Protein AF-A0A9D4VSQ2-F1 (afdb_monomer)

Foldseek 3Di:
DDDDPDDDPVVVVVVVVVLVVVLVVLVVVLLVLLPPCLQVLNDDPVSVVVNVVSVVVNLVVDPCVLCQVPLVVVAAKDWRSHDPPVVCNVVQCCCVPPFKHFPTWMWGADPVQQKIKTKTWIGGPPDIDMKIWMWGWDDPDSPDIDIGTDDIDD

Radius of gyration: 20.35 Å; Cα contacts (8 Å, |Δi|>4): 206; chains: 1; bounding box: 40×27×76 Å

Mean predicted aligned error: 9.57 Å

Secondary structure (DSSP, 8-state):
-----PPPHHHHHHHHHHHHHHHHHHHHHHHHHTTTSTTTTS--HHHHHHHHHHHHHHHTT-S-SSGGGGGGGG-EEEE------GGGHHHHGGGGSTT-EEEEEEEEEETTTTEEEEEEEEE-SS-EEEEEEEEEEEEEETTEEEEEEEEEE-

Organism: Pisum sativum (NCBI:txid3888)

pLDDT: mean 82.89, std 13.23, range [38.5, 96.75]

Nearest PDB structures (foldseek):
  4k15-assembly1_B-2  TM=6.324E-01  e=1.333E-01  Listeria monocytogenes EGD-e
  4k15-assembly1_C-2  TM=6.334E-01  e=1.502E-01  Listeria monocytogenes EGD-e
  4k15-assembly1_A-2  TM=6.085E-01  e=1.502E-01  Listeria monocytogenes EGD-e
  7wzg-assembly1_A  TM=6.034E-01  e=2.145E-01  Streptomyces sp.
  8gm3-assembly2_B  TM=4.313E-01  e=1.438E+00  Vibrio harveyi

Solvent-accessible surface area (backbone atoms only — not comparable to full-atom values): 8841 Å² total; per-residue (Å²): 134,87,81,78,84,72,80,52,71,68,56,56,53,50,52,53,53,51,53,51,53,52,51,53,51,47,52,52,51,46,61,55,67,46,62,86,13,67,44,39,73,6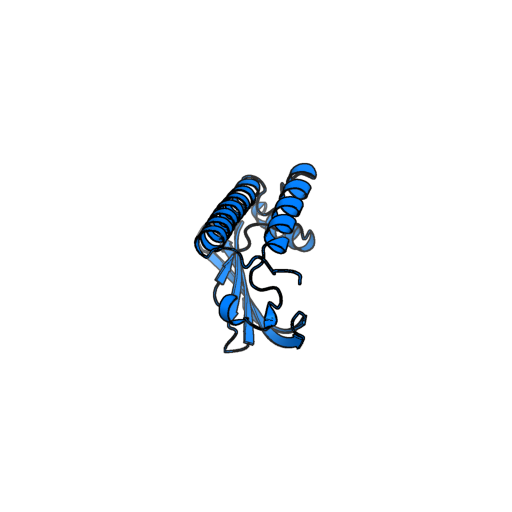5,46,48,73,67,58,48,51,53,48,52,51,47,49,52,57,50,60,77,65,49,91,60,85,50,51,60,82,46,42,71,78,60,47,44,78,46,67,70,67,67,46,88,60,68,86,52,41,71,60,64,50,37,54,72,44,90,66,38,29,67,71,45,44,37,38,37,33,37,59,90,79,31,35,36,36,43,36,40,32,34,41,42,90,88,52,72,51,58,44,35,35,42,24,41,52,45,82,74,45,54,88,40,71,48,79,45,79,74,52,78,48,115

Structure (mmCIF, N/CA/C/O backbone):
data_AF-A0A9D4VSQ2-F1
#
_entry.id   AF-A0A9D4VSQ2-F1
#
loop_
_atom_site.group_PDB
_atom_site.id
_atom_site.type_symbol
_atom_site.label_atom_id
_atom_site.label_alt_id
_atom_site.label_comp_id
_atom_site.label_asym_id
_atom_site.label_entity_id
_atom_site.label_seq_id
_atom_site.pdbx_PDB_ins_code
_atom_site.Cartn_x
_atom_site.Cartn_y
_atom_site.Cartn_z
_atom_site.occupancy
_atom_site.B_iso_or_equiv
_atom_site.auth_seq_id
_atom_site.auth_comp_id
_atom_site.auth_asym_id
_atom_site.auth_atom_id
_atom_site.pdbx_PDB_model_num
ATOM 1 N N . GLY A 1 1 ? 0.581 -11.550 -53.783 1.00 38.50 1 GLY A N 1
ATOM 2 C CA . GLY A 1 1 ? 1.401 -10.808 -52.814 1.00 38.50 1 GLY A CA 1
ATOM 3 C C . GLY A 1 1 ? 0.465 -10.246 -51.779 1.00 38.50 1 GLY A C 1
ATOM 4 O O . GLY A 1 1 ? -0.502 -9.612 -52.162 1.00 38.50 1 GLY A O 1
ATOM 5 N N . THR A 1 2 ? 0.671 -10.566 -50.508 1.00 41.06 2 THR A N 1
ATOM 6 C CA . THR A 1 2 ? -0.106 -10.002 -49.399 1.00 41.06 2 THR A CA 1
ATOM 7 C C . THR A 1 2 ? 0.539 -8.685 -48.984 1.00 41.06 2 THR A C 1
ATOM 9 O O . THR A 1 2 ? 1.610 -8.692 -48.376 1.00 41.06 2 THR A O 1
ATOM 12 N N . GLU A 1 3 ? -0.084 -7.570 -49.360 1.00 46.34 3 GLU A N 1
ATOM 13 C CA . GLU A 1 3 ? 0.227 -6.240 -48.833 1.00 46.34 3 GLU A CA 1
ATOM 14 C C . GLU A 1 3 ? -0.103 -6.235 -47.336 1.00 46.34 3 GLU A C 1
ATOM 16 O O . GLU A 1 3 ? -1.257 -6.386 -46.939 1.00 46.34 3 GLU A O 1
ATOM 21 N N . LYS A 1 4 ? 0.926 -6.136 -46.487 1.00 49.00 4 LYS A N 1
ATOM 22 C CA . LYS A 1 4 ? 0.736 -5.802 -45.074 1.00 49.00 4 LYS A CA 1
ATOM 23 C C . LYS A 1 4 ? 0.339 -4.330 -45.020 1.00 49.00 4 LYS A C 1
ATOM 25 O O . LYS A 1 4 ? 1.189 -3.469 -45.233 1.00 49.00 4 LYS A O 1
ATOM 30 N N . GLU A 1 5 ? -0.932 -4.062 -44.748 1.00 53.59 5 GLU A N 1
ATOM 31 C CA . GLU A 1 5 ? -1.417 -2.734 -44.375 1.00 53.59 5 GLU A CA 1
ATOM 32 C C . GLU A 1 5 ? -0.652 -2.279 -43.124 1.00 53.59 5 GLU A C 1
ATOM 34 O O . GLU A 1 5 ? -0.796 -2.849 -42.042 1.00 53.59 5 GLU A O 1
ATOM 39 N N . VAL A 1 6 ? 0.244 -1.306 -43.289 1.00 55.94 6 VAL A N 1
ATOM 40 C CA . VAL A 1 6 ? 0.937 -0.675 -42.164 1.00 55.94 6 VAL A CA 1
ATOM 41 C C . VAL A 1 6 ? 0.003 0.415 -41.638 1.00 55.94 6 VAL A C 1
ATOM 43 O O . VAL A 1 6 ? -0.339 1.317 -42.407 1.00 55.94 6 VAL A O 1
ATOM 46 N N . PRO A 1 7 ? -0.444 0.353 -40.373 1.00 63.66 7 PRO A N 1
ATOM 47 C CA . PRO A 1 7 ? -1.384 1.331 -39.849 1.00 63.66 7 PRO A CA 1
ATOM 48 C C . PRO A 1 7 ? -0.780 2.739 -39.901 1.00 63.66 7 PRO A C 1
ATOM 50 O O . PRO A 1 7 ? 0.375 2.962 -39.537 1.00 63.66 7 PRO A O 1
ATOM 53 N N . SER A 1 8 ? -1.577 3.695 -40.386 1.00 73.69 8 SER A N 1
ATOM 54 C CA . SER A 1 8 ? -1.201 5.109 -40.464 1.00 73.69 8 SER A CA 1
ATOM 55 C C . SER A 1 8 ? -0.881 5.659 -39.076 1.00 73.69 8 SER A C 1
ATOM 57 O O . SER A 1 8 ? -1.607 5.389 -38.123 1.00 73.69 8 SER A O 1
ATOM 59 N N . LEU A 1 9 ? 0.152 6.501 -38.972 1.00 70.00 9 LEU A N 1
ATOM 60 C CA . LEU A 1 9 ? 0.597 7.143 -37.728 1.00 70.00 9 LEU A CA 1
ATOM 61 C C . LEU A 1 9 ? -0.555 7.819 -36.956 1.00 70.00 9 LEU A C 1
ATOM 63 O O . LEU A 1 9 ? -0.569 7.808 -35.731 1.00 70.00 9 LEU A O 1
ATOM 67 N N . ALA A 1 10 ? -1.549 8.364 -37.664 1.00 68.19 10 ALA A N 1
ATOM 68 C CA . ALA A 1 10 ? -2.728 8.975 -37.051 1.00 68.19 10 ALA A CA 1
ATOM 69 C C . ALA A 1 10 ? -3.633 7.959 -36.328 1.00 68.19 10 ALA A C 1
ATOM 71 O O . ALA A 1 10 ? -4.207 8.288 -35.293 1.00 68.19 10 ALA A O 1
ATOM 72 N N . VAL A 1 11 ? -3.733 6.732 -36.848 1.00 67.50 11 VAL A N 1
ATOM 73 C CA . VAL A 1 11 ? -4.490 5.629 -36.233 1.00 67.50 11 VAL A CA 1
ATOM 74 C C . VAL A 1 11 ? -3.778 5.164 -34.967 1.00 67.50 11 VAL A C 1
ATOM 76 O O . VAL A 1 11 ? -4.402 5.092 -33.915 1.00 67.50 11 VAL A O 1
ATOM 79 N N . VAL A 1 12 ? -2.454 4.987 -35.034 1.00 70.69 12 VAL A N 1
ATOM 80 C CA . VAL A 1 12 ? -1.643 4.580 -33.874 1.00 70.69 12 VAL A CA 1
ATOM 81 C C . VAL A 1 12 ? -1.724 5.619 -32.749 1.00 70.69 12 VAL A C 1
ATOM 83 O O . VAL A 1 12 ? -1.902 5.276 -31.585 1.00 70.69 12 VAL A O 1
ATOM 86 N N . VAL A 1 13 ? -1.652 6.911 -33.085 1.00 68.19 13 VAL A N 1
ATOM 87 C CA . VAL A 1 13 ? -1.754 8.006 -32.102 1.00 68.19 13 VAL A CA 1
ATOM 88 C C . VAL A 1 13 ? -3.154 8.096 -31.488 1.00 68.19 13 VAL A C 1
ATOM 90 O O . VAL A 1 13 ? -3.281 8.379 -30.296 1.00 68.19 13 VAL A O 1
ATOM 93 N N . ALA A 1 14 ? -4.210 7.864 -32.272 1.00 66.31 14 ALA A N 1
ATOM 94 C CA . ALA A 1 14 ? -5.576 7.853 -31.759 1.00 66.31 14 ALA A CA 1
ATOM 95 C C . ALA A 1 14 ? -5.814 6.670 -30.807 1.00 66.31 14 ALA A C 1
ATOM 97 O O . ALA A 1 14 ? -6.359 6.875 -29.722 1.00 66.31 14 ALA A O 1
ATOM 98 N N . GLU A 1 15 ? -5.357 5.471 -31.176 1.00 64.81 15 GLU A N 1
ATOM 99 C CA . GLU A 1 15 ? -5.456 4.263 -30.350 1.00 64.81 15 GLU A CA 1
ATOM 100 C C . GLU A 1 15 ? -4.710 4.423 -29.022 1.00 64.81 15 GLU A C 1
ATOM 102 O O . GLU A 1 15 ? -5.311 4.212 -27.972 1.00 64.81 15 GLU A O 1
ATOM 107 N N . VAL A 1 16 ? -3.463 4.909 -29.041 1.00 70.75 16 VAL A N 1
ATOM 108 C CA . VAL A 1 16 ? -2.672 5.156 -27.818 1.00 70.75 16 VAL A CA 1
ATOM 109 C C . VAL A 1 16 ? -3.369 6.157 -26.886 1.00 70.75 16 VAL A C 1
ATOM 111 O O . VAL A 1 16 ? -3.462 5.956 -25.675 1.00 70.75 16 VAL A O 1
ATOM 114 N N . LYS A 1 17 ? -3.938 7.232 -27.440 1.00 71.56 17 LYS A N 1
ATOM 115 C CA . LYS A 1 17 ? -4.616 8.261 -26.640 1.00 71.56 17 LYS A CA 1
ATOM 116 C C . LYS A 1 17 ? -5.928 7.762 -26.021 1.00 71.56 17 LYS A C 1
ATOM 118 O O . LYS A 1 17 ? -6.285 8.170 -24.915 1.00 71.56 17 LYS A O 1
ATOM 123 N N . LEU A 1 18 ? -6.646 6.891 -26.730 1.00 74.44 18 LEU A N 1
ATOM 124 C CA . LEU A 1 18 ? -7.840 6.212 -26.224 1.00 74.44 18 LEU A CA 1
ATOM 125 C C . LEU A 1 18 ? -7.479 5.227 -25.106 1.00 74.44 18 LEU A C 1
ATOM 127 O O . LEU A 1 18 ? -8.125 5.247 -24.057 1.00 74.44 18 LEU A O 1
ATOM 131 N N . THR A 1 19 ? -6.416 4.435 -25.275 1.00 76.31 19 THR A N 1
ATOM 132 C CA . THR A 1 19 ? -5.966 3.488 -24.245 1.00 76.31 19 THR A CA 1
ATOM 133 C C . THR A 1 19 ? -5.524 4.186 -22.962 1.00 76.31 19 THR A C 1
ATOM 135 O O . THR A 1 19 ? -5.834 3.700 -21.871 1.00 76.31 19 THR A O 1
ATOM 138 N N . ASP A 1 20 ? -4.877 5.349 -23.067 1.00 82.62 20 ASP A N 1
ATOM 139 C CA . ASP A 1 20 ? -4.491 6.157 -21.906 1.00 82.62 20 ASP A CA 1
ATOM 140 C C . ASP A 1 20 ? -5.721 6.687 -21.160 1.00 82.62 20 ASP A C 1
ATOM 142 O O . ASP A 1 20 ? -5.811 6.581 -19.936 1.00 82.62 20 ASP A O 1
ATOM 146 N N . TYR A 1 21 ? -6.718 7.197 -21.891 1.00 89.25 21 TYR A N 1
ATOM 147 C CA . TYR A 1 21 ? -7.965 7.681 -21.298 1.00 89.25 21 TYR A CA 1
ATOM 148 C C . TYR A 1 21 ? -8.730 6.577 -20.552 1.00 89.25 21 TYR A C 1
ATOM 150 O O . TYR A 1 21 ? -9.207 6.792 -19.434 1.00 89.25 21 TYR A O 1
ATOM 158 N N . GLU A 1 22 ? -8.836 5.387 -21.144 1.00 89.31 22 GLU A N 1
ATOM 159 C CA . GLU A 1 22 ? -9.462 4.226 -20.505 1.00 89.31 22 GLU A CA 1
ATOM 160 C C . GLU A 1 22 ? -8.722 3.802 -19.236 1.00 89.31 22 GLU A C 1
ATOM 162 O O . GLU A 1 22 ? -9.349 3.543 -18.208 1.00 89.31 22 GLU A O 1
ATOM 167 N N . THR A 1 23 ? -7.390 3.771 -19.292 1.00 91.56 23 THR A N 1
ATOM 168 C CA . THR A 1 23 ? -6.545 3.412 -18.149 1.00 91.56 23 THR A CA 1
ATOM 169 C C . THR A 1 23 ? -6.732 4.405 -17.003 1.00 91.56 23 THR A C 1
ATOM 171 O O . THR A 1 23 ? -6.916 4.005 -15.853 1.00 91.56 23 THR A O 1
ATOM 174 N N . GLU A 1 24 ? -6.777 5.705 -17.299 1.00 92.88 24 GLU A N 1
ATOM 175 C CA . GLU A 1 24 ? -7.048 6.744 -16.300 1.00 92.88 24 GLU A CA 1
ATOM 176 C C . GLU A 1 24 ? -8.459 6.645 -15.708 1.00 92.88 24 GLU A C 1
ATOM 178 O O . GLU A 1 24 ? -8.657 6.864 -14.509 1.00 92.88 24 GLU A O 1
ATOM 183 N N . LYS A 1 25 ? -9.454 6.267 -16.516 1.00 95.38 25 LYS A N 1
ATOM 184 C CA . LYS A 1 25 ? -10.809 5.996 -16.024 1.00 95.38 25 LYS A CA 1
ATOM 185 C C . LYS A 1 25 ? -10.825 4.808 -15.057 1.00 95.38 25 LYS A C 1
ATOM 187 O O . LYS A 1 25 ? -11.449 4.913 -14.002 1.00 95.38 25 LYS A O 1
ATOM 192 N N . LEU A 1 26 ? -10.120 3.721 -15.378 1.00 95.81 26 LEU A N 1
ATOM 193 C CA . LEU A 1 26 ? -10.004 2.543 -14.511 1.00 95.81 26 LEU A CA 1
ATOM 194 C C . LEU A 1 26 ? -9.299 2.868 -13.191 1.00 95.81 26 LEU A C 1
ATOM 196 O O . LEU A 1 26 ? -9.802 2.498 -12.134 1.00 95.81 26 LEU A O 1
ATOM 200 N N . LYS A 1 27 ? -8.197 3.630 -13.218 1.00 94.50 27 LYS A N 1
ATOM 201 C CA . LYS A 1 27 ? -7.514 4.091 -11.994 1.00 94.50 27 LYS A CA 1
ATOM 202 C C . LYS A 1 27 ? -8.448 4.897 -11.094 1.00 94.50 27 LYS A C 1
ATOM 204 O O . LYS A 1 27 ? -8.494 4.667 -9.888 1.00 94.50 27 LYS A O 1
ATOM 209 N N . LYS A 1 28 ? -9.220 5.825 -11.670 1.00 96.06 28 LYS A N 1
ATOM 210 C CA . LYS A 1 28 ? -10.200 6.625 -10.918 1.00 96.06 28 LYS A CA 1
ATOM 211 C C . LYS A 1 28 ? -11.310 5.764 -10.324 1.00 96.06 28 LYS A C 1
ATOM 213 O O . LYS A 1 28 ? -11.670 5.980 -9.170 1.00 96.06 28 LYS A O 1
ATOM 218 N N . ALA A 1 29 ? -11.827 4.799 -11.085 1.00 96.56 29 ALA A N 1
ATOM 219 C CA . ALA A 1 29 ? -12.826 3.852 -10.595 1.00 96.5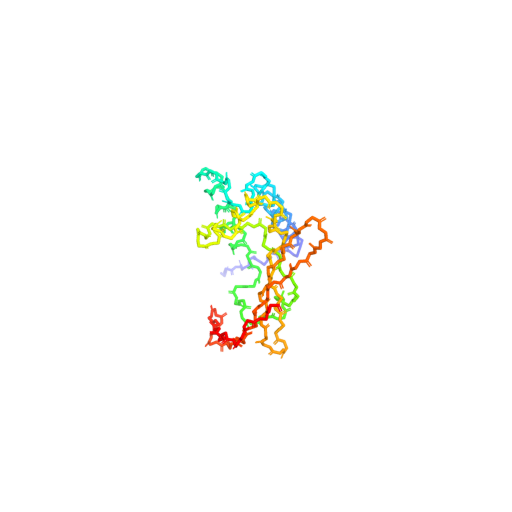6 29 ALA A CA 1
ATOM 220 C C . ALA A 1 29 ? -12.271 3.013 -9.433 1.00 96.56 29 ALA A C 1
ATOM 222 O O . ALA A 1 29 ? -12.903 2.938 -8.382 1.00 96.56 29 ALA A O 1
ATOM 223 N N . LEU A 1 30 ? -11.051 2.484 -9.577 1.00 96.75 30 LEU A N 1
ATOM 224 C CA . LEU A 1 30 ? -10.375 1.714 -8.535 1.00 96.75 30 LEU A CA 1
ATOM 225 C C . LEU A 1 30 ? -10.194 2.540 -7.256 1.00 96.75 30 LEU A C 1
ATOM 227 O O . LEU A 1 30 ? -10.623 2.118 -6.187 1.00 96.75 30 LEU A O 1
ATOM 231 N N . VAL A 1 31 ? -9.644 3.753 -7.353 1.00 95.62 31 VAL A N 1
ATOM 232 C CA . VAL A 1 31 ? -9.482 4.636 -6.185 1.00 95.62 31 VAL A CA 1
ATOM 233 C C . VAL A 1 31 ? -10.834 4.992 -5.557 1.00 95.62 31 VAL A C 1
ATOM 235 O O . VAL A 1 31 ? -10.952 5.021 -4.333 1.00 95.62 31 VAL A O 1
ATOM 238 N N . GLY A 1 32 ? -11.865 5.219 -6.375 1.00 96.25 32 GLY A N 1
ATOM 239 C CA . GLY A 1 32 ? -13.226 5.475 -5.904 1.00 96.25 32 GLY A CA 1
ATOM 240 C C . GLY A 1 32 ? -13.813 4.304 -5.112 1.00 96.25 32 GLY A C 1
ATOM 241 O O . GLY A 1 32 ? -14.399 4.521 -4.053 1.00 96.25 32 GLY A O 1
ATOM 242 N N . SER A 1 33 ? -13.589 3.069 -5.570 1.00 96.06 33 SER A N 1
ATOM 243 C CA . SER A 1 33 ? -14.088 1.848 -4.918 1.00 96.06 33 SER A CA 1
ATOM 244 C C . SER A 1 33 ? -13.494 1.603 -3.522 1.00 96.06 33 SER A C 1
ATOM 246 O O . SER A 1 33 ? -14.081 0.897 -2.706 1.00 96.06 33 SER A O 1
ATOM 248 N N . PHE A 1 34 ? -12.354 2.224 -3.196 1.00 95.06 34 PHE A N 1
ATOM 249 C CA . PHE A 1 34 ? -11.751 2.128 -1.865 1.00 95.06 34 PHE A CA 1
ATOM 250 C C . PHE A 1 34 ? -12.481 2.962 -0.809 1.00 95.06 34 PHE A C 1
ATOM 252 O O . PHE A 1 34 ? -12.313 2.715 0.393 1.00 95.06 34 PHE A O 1
ATOM 259 N N . TYR A 1 35 ? -13.280 3.948 -1.219 1.00 93.81 35 TYR A N 1
ATOM 260 C CA . TYR A 1 35 ? -13.978 4.831 -0.293 1.00 93.81 35 TYR A CA 1
ATOM 261 C C . TYR A 1 35 ? -14.921 4.043 0.626 1.00 93.81 35 TYR A C 1
ATOM 263 O O . TYR A 1 35 ? -15.668 3.174 0.191 1.00 93.81 35 TYR A O 1
ATOM 271 N N . GLY A 1 36 ? -14.869 4.323 1.930 1.00 90.94 36 GLY A N 1
ATOM 272 C CA . GLY A 1 36 ? -15.695 3.636 2.930 1.00 90.94 36 GLY A CA 1
ATOM 273 C C . GLY A 1 36 ? -15.255 2.206 3.277 1.00 90.94 36 GLY A C 1
ATOM 274 O O . GLY A 1 36 ? -15.765 1.641 4.242 1.00 90.94 36 GLY A O 1
ATOM 275 N N . THR A 1 37 ? -14.270 1.636 2.574 1.00 93.31 37 THR A N 1
ATOM 276 C CA . THR A 1 37 ? -13.784 0.271 2.852 1.00 93.31 37 THR A CA 1
ATOM 277 C C . THR A 1 37 ? -12.870 0.175 4.070 1.00 93.31 37 THR A C 1
ATOM 279 O O . THR A 1 37 ? -12.614 -0.933 4.534 1.00 93.31 37 THR A O 1
ATOM 282 N N . ASP A 1 38 ? -12.363 1.303 4.578 1.00 91.25 38 ASP A N 1
ATOM 283 C CA . ASP A 1 38 ? -11.406 1.357 5.692 1.00 91.25 38 ASP A CA 1
ATOM 284 C C . ASP A 1 38 ? -10.166 0.478 5.425 1.00 91.25 38 ASP A C 1
ATOM 286 O O . ASP A 1 38 ? -9.890 -0.498 6.122 1.00 91.25 38 ASP A O 1
ATOM 290 N N . ARG A 1 39 ? -9.483 0.762 4.303 1.00 93.12 39 ARG A N 1
ATOM 291 C CA . ARG A 1 39 ? -8.364 -0.030 3.744 1.00 93.12 39 ARG A CA 1
ATOM 292 C C . ARG A 1 39 ? -8.699 -1.508 3.522 1.00 93.12 39 ARG A C 1
ATOM 294 O O . ARG A 1 39 ? -7.821 -2.363 3.563 1.00 93.12 39 ARG A O 1
ATOM 301 N N . GLY A 1 40 ? -9.967 -1.807 3.257 1.00 93.88 40 GLY A N 1
ATOM 302 C CA . GLY A 1 40 ? -10.464 -3.163 3.046 1.00 93.88 40 GLY A CA 1
ATOM 303 C C . GLY A 1 40 ? -10.951 -3.876 4.307 1.00 93.88 40 GLY A C 1
ATOM 304 O O . GLY A 1 40 ? -11.465 -4.987 4.184 1.00 93.88 40 GLY A O 1
ATOM 305 N N . LEU A 1 41 ? -10.877 -3.265 5.494 1.00 91.62 41 LEU A N 1
ATOM 306 C CA . LEU A 1 41 ? -11.402 -3.850 6.732 1.00 91.62 41 LEU A CA 1
ATOM 307 C C . LEU A 1 41 ? -12.933 -4.011 6.699 1.00 91.62 41 LEU A C 1
ATOM 309 O O . LEU A 1 41 ? -13.463 -5.028 7.138 1.00 91.62 41 LEU A O 1
ATOM 313 N N . LYS A 1 42 ? -13.639 -3.020 6.145 1.00 92.31 42 LYS A N 1
ATOM 314 C CA . LYS A 1 42 ? -15.109 -2.955 6.051 1.00 92.31 42 LYS A CA 1
ATOM 315 C C . LYS A 1 42 ? -15.651 -3.320 4.664 1.00 92.31 42 LYS A C 1
ATOM 317 O O . LYS A 1 42 ? -16.843 -3.175 4.419 1.00 92.31 42 LYS A O 1
ATOM 322 N N . ALA A 1 43 ? -14.795 -3.771 3.745 1.00 95.31 43 ALA A N 1
ATOM 323 C CA . ALA A 1 43 ? -15.217 -4.130 2.392 1.00 95.31 43 ALA A CA 1
ATOM 324 C C . ALA A 1 43 ? -16.109 -5.385 2.392 1.00 95.31 43 ALA A C 1
ATOM 326 O O . ALA A 1 43 ? -15.712 -6.426 2.936 1.00 95.31 43 ALA A O 1
ATOM 327 N N . THR A 1 44 ? -17.275 -5.293 1.742 1.00 94.56 44 THR A N 1
ATOM 328 C CA . THR A 1 44 ? -18.175 -6.434 1.511 1.00 94.56 44 THR A CA 1
ATOM 329 C C . THR A 1 44 ? -17.611 -7.360 0.434 1.00 94.56 44 THR A C 1
ATOM 331 O O . THR A 1 44 ? -16.662 -7.008 -0.270 1.00 94.56 44 THR A O 1
ATOM 334 N N . SER A 1 45 ? -18.184 -8.553 0.289 1.00 94.62 45 SER A N 1
ATOM 335 C CA . SER A 1 45 ? -17.775 -9.506 -0.750 1.00 94.62 45 SER A CA 1
ATOM 336 C C . SER A 1 45 ? -17.952 -8.934 -2.158 1.00 94.62 45 SER A C 1
ATOM 338 O O . SER A 1 45 ? -17.088 -9.129 -3.008 1.00 94.62 45 SER A O 1
ATOM 340 N N . GLU A 1 46 ? -19.028 -8.183 -2.383 1.00 95.38 46 GLU A N 1
ATOM 341 C CA . GLU A 1 46 ? -19.339 -7.537 -3.658 1.00 95.38 46 GLU A CA 1
ATOM 342 C C . GLU A 1 46 ? -18.295 -6.465 -3.985 1.00 95.38 46 GLU A C 1
ATOM 344 O O . GLU A 1 46 ? -17.685 -6.511 -5.050 1.00 95.38 46 GLU A O 1
ATOM 349 N N . THR A 1 47 ? -17.998 -5.562 -3.041 1.00 95.69 47 THR A N 1
ATOM 350 C CA . THR A 1 47 ? -16.959 -4.535 -3.228 1.00 95.69 47 THR A CA 1
ATOM 351 C C . THR A 1 47 ? -15.575 -5.155 -3.430 1.00 95.69 47 THR A C 1
ATOM 353 O O . THR A 1 47 ? -14.780 -4.660 -4.224 1.00 95.69 47 THR A O 1
ATOM 356 N N . ARG A 1 48 ? -15.259 -6.258 -2.737 1.00 95.56 48 ARG A N 1
ATOM 357 C CA . ARG A 1 48 ? -13.998 -6.989 -2.954 1.00 95.56 48 ARG A CA 1
ATOM 358 C C . ARG A 1 48 ? -13.909 -7.546 -4.372 1.00 95.56 48 ARG A C 1
ATOM 360 O O . ARG A 1 48 ? -12.849 -7.434 -4.979 1.00 95.56 48 ARG A O 1
ATOM 367 N N . ALA A 1 49 ? -14.991 -8.132 -4.881 1.00 96.19 49 ALA A N 1
ATOM 368 C CA . ALA A 1 49 ? -15.033 -8.661 -6.239 1.00 96.19 49 ALA A CA 1
ATOM 369 C C . ALA A 1 49 ? -14.840 -7.547 -7.280 1.00 96.19 49 ALA A C 1
ATOM 371 O O . ALA A 1 49 ? -14.004 -7.694 -8.167 1.00 96.19 49 ALA A O 1
ATOM 372 N N . GLU A 1 50 ? -15.526 -6.412 -7.112 1.00 96.44 50 GLU A N 1
ATOM 373 C CA . GLU A 1 50 ? -15.374 -5.230 -7.974 1.00 96.44 50 GLU A CA 1
ATOM 374 C C . GLU A 1 50 ? -13.927 -4.710 -7.989 1.00 96.44 50 GLU A C 1
ATOM 376 O O . GLU A 1 50 ? -13.348 -4.490 -9.052 1.00 96.44 50 GLU A O 1
ATOM 381 N N . ILE A 1 51 ? -13.304 -4.567 -6.815 1.00 96.56 51 ILE A N 1
ATOM 382 C CA . ILE A 1 51 ? -11.907 -4.124 -6.698 1.00 96.56 51 ILE A CA 1
ATOM 383 C C . ILE A 1 51 ? -10.960 -5.081 -7.427 1.00 96.56 51 ILE A C 1
ATOM 385 O O . ILE A 1 51 ? -10.075 -4.632 -8.156 1.00 96.56 51 ILE A O 1
ATOM 389 N N . VAL A 1 52 ? -11.133 -6.393 -7.242 1.00 95.88 52 VAL A N 1
ATOM 390 C CA . VAL A 1 52 ? -10.300 -7.409 -7.903 1.00 95.88 52 VAL A CA 1
ATOM 391 C C . VAL A 1 52 ? -10.463 -7.349 -9.420 1.00 95.88 52 VAL A C 1
ATOM 393 O O . VAL A 1 52 ? -9.471 -7.442 -10.144 1.00 95.88 52 VAL A O 1
ATOM 396 N N . GLU A 1 53 ? -11.683 -7.145 -9.913 1.00 96.62 53 GLU A N 1
ATOM 397 C CA . GLU A 1 53 ? -11.943 -6.990 -11.343 1.00 96.62 53 GLU A CA 1
ATOM 398 C C . GLU A 1 53 ? -11.238 -5.748 -11.914 1.00 96.62 53 GLU A C 1
ATOM 400 O O . GLU A 1 53 ? -10.547 -5.841 -12.931 1.00 96.62 53 GLU A O 1
ATOM 405 N N . LEU A 1 54 ? -11.338 -4.601 -11.235 1.00 96.50 54 LEU A N 1
ATOM 406 C CA . LEU A 1 54 ? -10.671 -3.359 -11.642 1.00 96.50 54 LEU A CA 1
ATOM 407 C C . LEU A 1 54 ? -9.141 -3.489 -11.637 1.00 96.50 54 LEU A C 1
ATOM 409 O O . LEU A 1 54 ? -8.486 -3.010 -12.566 1.00 96.50 54 LEU A O 1
ATOM 413 N N . ILE A 1 55 ? -8.570 -4.155 -10.627 1.00 94.88 55 ILE A N 1
ATOM 414 C CA . ILE A 1 55 ? -7.132 -4.462 -10.571 1.00 94.88 55 ILE A CA 1
ATOM 415 C C . ILE A 1 55 ? -6.738 -5.341 -11.759 1.00 94.88 55 ILE A C 1
ATOM 417 O O . ILE A 1 55 ? -5.809 -4.990 -12.479 1.00 94.88 55 ILE A O 1
ATOM 421 N N . THR A 1 56 ? -7.486 -6.413 -12.028 1.00 94.50 56 THR A N 1
ATOM 422 C CA . THR A 1 56 ? -7.213 -7.334 -13.146 1.00 94.50 56 THR A CA 1
ATOM 423 C C . THR A 1 56 ? -7.212 -6.599 -14.493 1.00 94.50 56 THR A C 1
ATOM 425 O O . THR A 1 56 ? -6.333 -6.812 -15.330 1.00 94.50 56 THR A O 1
ATOM 428 N N . GLN A 1 57 ? -8.167 -5.687 -14.710 1.00 94.38 57 GLN A N 1
ATOM 429 C CA . GLN A 1 57 ? -8.223 -4.872 -15.930 1.00 94.38 57 GLN A CA 1
ATOM 430 C C . GLN A 1 57 ? -7.029 -3.910 -16.055 1.00 94.38 57 GLN A C 1
ATOM 432 O O . GLN A 1 57 ? -6.537 -3.685 -17.163 1.00 94.38 57 GLN A O 1
ATOM 437 N N . LEU A 1 58 ? -6.550 -3.346 -14.941 1.00 92.38 58 LEU A N 1
ATOM 438 C CA . LEU A 1 58 ? -5.360 -2.490 -14.921 1.00 92.38 58 LEU A CA 1
ATOM 439 C C . LEU A 1 58 ? -4.069 -3.286 -15.140 1.00 92.38 58 LEU A C 1
ATOM 441 O O . LEU A 1 58 ? -3.207 -2.836 -15.891 1.00 92.38 58 LEU A O 1
ATOM 445 N N . GLU A 1 59 ? -3.950 -4.473 -14.545 1.00 90.19 59 GLU A N 1
ATOM 446 C CA . GLU A 1 59 ? -2.816 -5.382 -14.742 1.00 90.19 59 GLU A CA 1
ATOM 447 C C . GLU A 1 59 ? -2.695 -5.823 -16.205 1.00 90.19 59 GLU A C 1
ATOM 449 O O . GLU A 1 59 ? -1.594 -5.844 -16.753 1.00 90.19 59 GLU A O 1
ATOM 454 N N . ALA A 1 60 ? -3.820 -6.079 -16.880 1.00 90.44 60 ALA A N 1
ATOM 455 C CA . ALA A 1 60 ? -3.844 -6.386 -18.311 1.00 90.44 60 ALA A CA 1
ATOM 456 C C . ALA A 1 60 ? -3.350 -5.223 -19.197 1.00 90.44 60 ALA A C 1
ATOM 458 O O . ALA A 1 60 ? -2.921 -5.448 -20.329 1.00 90.44 60 ALA A O 1
ATOM 459 N N . LYS A 1 61 ? -3.399 -3.985 -18.690 1.00 88.88 61 LYS A N 1
ATOM 460 C CA . LYS A 1 61 ? -2.905 -2.767 -19.351 1.00 88.88 61 LYS A CA 1
ATOM 461 C C . LYS A 1 61 ? -1.541 -2.314 -18.802 1.00 88.88 61 LYS A C 1
ATOM 463 O O . LYS A 1 61 ? -1.131 -1.183 -19.057 1.00 88.88 61 LYS A O 1
ATOM 468 N N . ASN A 1 62 ? -0.832 -3.162 -18.049 1.00 84.81 62 ASN A N 1
ATOM 469 C CA . ASN A 1 62 ? 0.463 -2.819 -17.465 1.00 84.81 62 ASN A CA 1
ATOM 470 C C . ASN A 1 62 ? 1.525 -2.577 -18.566 1.00 84.81 62 ASN A C 1
ATOM 472 O O . ASN A 1 62 ? 1.868 -3.514 -19.291 1.00 84.81 62 ASN A O 1
ATOM 476 N N . PRO A 1 63 ? 2.095 -1.359 -18.675 1.00 83.81 63 PRO A N 1
ATOM 477 C CA . PRO A 1 63 ? 3.118 -1.043 -19.673 1.00 83.81 63 PRO A CA 1
ATOM 478 C C . PRO A 1 63 ? 4.474 -1.710 -19.389 1.00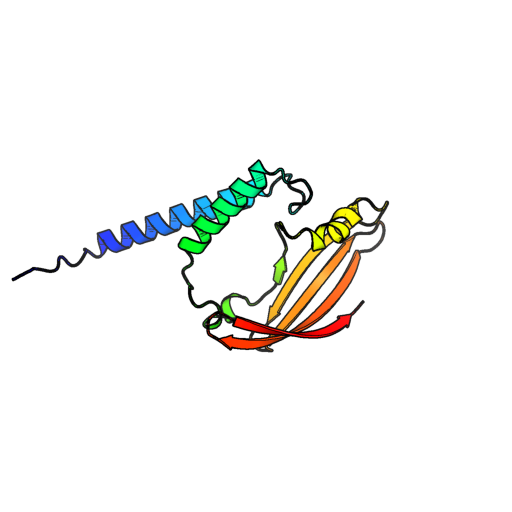 83.81 63 PRO A C 1
ATOM 480 O O . PRO A 1 63 ? 5.332 -1.730 -20.270 1.00 83.81 63 PRO A O 1
ATOM 483 N N . THR A 1 64 ? 4.666 -2.278 -18.193 1.00 79.88 64 THR A N 1
ATOM 484 C CA . THR A 1 64 ? 5.924 -2.899 -17.759 1.00 79.88 64 THR A CA 1
ATOM 485 C C . THR A 1 64 ? 5.699 -4.349 -17.295 1.00 79.88 64 THR A C 1
ATOM 487 O O . THR A 1 64 ? 5.690 -4.623 -16.089 1.00 79.88 64 THR A O 1
ATOM 490 N N . PRO A 1 65 ? 5.527 -5.309 -18.229 1.00 71.69 65 PRO A N 1
ATOM 491 C CA . PRO A 1 65 ? 5.238 -6.707 -17.894 1.00 71.69 65 PRO A CA 1
ATOM 492 C C . PRO A 1 65 ? 6.385 -7.418 -17.162 1.00 71.69 65 PRO A C 1
ATOM 494 O O . PRO A 1 65 ? 6.135 -8.335 -16.389 1.00 71.69 65 PRO A O 1
ATOM 497 N N . ALA A 1 66 ? 7.632 -6.993 -17.393 1.00 71.75 66 ALA A N 1
ATOM 498 C CA . ALA A 1 66 ? 8.819 -7.461 -16.679 1.00 71.75 66 ALA A CA 1
ATOM 499 C C . ALA A 1 66 ? 9.185 -6.454 -15.580 1.00 71.75 66 ALA A C 1
ATOM 501 O O . ALA A 1 66 ? 10.045 -5.591 -15.752 1.00 71.75 66 ALA A O 1
ATOM 502 N N . SER A 1 67 ? 8.471 -6.503 -14.455 1.00 64.56 67 SER A N 1
ATOM 503 C CA . SER A 1 67 ? 8.548 -5.454 -13.428 1.00 64.56 67 SER A CA 1
ATOM 504 C C . SER A 1 67 ? 9.928 -5.332 -12.769 1.00 64.56 67 SER A C 1
ATOM 506 O O . SER A 1 67 ? 10.300 -4.236 -12.350 1.00 64.56 67 SER A O 1
ATOM 508 N N . ASN A 1 68 ? 10.724 -6.408 -12.733 1.00 67.00 68 ASN A N 1
ATOM 509 C CA . ASN A 1 68 ? 12.069 -6.363 -12.148 1.00 67.00 68 ASN A CA 1
ATOM 510 C C . ASN A 1 68 ? 13.128 -5.757 -13.082 1.00 67.00 68 ASN A C 1
ATOM 512 O O . ASN A 1 68 ? 14.223 -5.448 -12.620 1.00 67.00 68 ASN A O 1
ATOM 516 N N . ASP A 1 69 ? 12.808 -5.533 -14.358 1.00 68.88 69 ASP A N 1
ATOM 517 C CA . ASP A 1 69 ? 13.710 -4.840 -15.289 1.00 68.88 69 ASP A CA 1
ATOM 518 C C . ASP A 1 69 ? 13.626 -3.310 -15.121 1.00 68.88 69 ASP A C 1
ATOM 520 O O . ASP A 1 69 ? 14.484 -2.573 -15.606 1.00 68.88 69 ASP A O 1
ATOM 524 N N . ALA A 1 70 ? 12.615 -2.821 -14.392 1.00 79.56 70 ALA A N 1
ATOM 525 C CA . ALA A 1 70 ? 12.364 -1.402 -14.156 1.00 79.56 70 ALA A CA 1
ATOM 526 C C . ALA A 1 70 ? 12.161 -1.084 -12.664 1.00 79.56 70 ALA A C 1
ATOM 528 O O . ALA A 1 70 ? 11.284 -0.300 -12.301 1.00 79.56 70 ALA A O 1
ATOM 529 N N . LEU A 1 71 ? 12.987 -1.672 -11.789 1.00 80.50 71 LEU A N 1
ATOM 530 C CA . LEU A 1 71 ? 12.930 -1.448 -10.334 1.00 80.50 71 LEU A CA 1
ATOM 531 C C . LEU A 1 71 ? 12.977 0.031 -9.937 1.00 80.50 71 LEU A C 1
ATOM 533 O O . LEU A 1 71 ? 12.396 0.418 -8.927 1.00 80.50 71 LEU A O 1
ATOM 537 N N . THR A 1 72 ? 13.626 0.867 -10.742 1.00 85.75 72 THR A N 1
ATOM 538 C CA . THR A 1 72 ? 13.704 2.312 -10.517 1.00 85.75 72 THR A CA 1
ATOM 539 C C . THR A 1 72 ? 12.336 2.995 -10.551 1.00 85.75 72 THR A C 1
ATOM 541 O O . THR A 1 72 ? 12.158 4.010 -9.884 1.00 85.75 72 THR A O 1
ATOM 544 N N . LEU A 1 73 ? 11.343 2.430 -11.253 1.00 87.88 73 LEU A N 1
ATOM 545 C CA . LEU A 1 73 ? 9.960 2.926 -11.254 1.00 87.88 73 LEU A CA 1
ATOM 546 C C . LEU A 1 73 ? 9.231 2.656 -9.932 1.00 87.88 73 LEU A C 1
ATOM 548 O O . LEU A 1 73 ? 8.221 3.296 -9.650 1.00 87.88 73 LEU A O 1
ATOM 552 N N . LEU A 1 74 ? 9.729 1.712 -9.129 1.00 87.88 74 LEU A N 1
ATOM 553 C CA . LEU A 1 74 ? 9.188 1.398 -7.809 1.00 87.88 74 LEU A CA 1
ATOM 554 C C . LEU A 1 74 ? 9.775 2.294 -6.713 1.00 87.88 74 LEU A C 1
ATOM 556 O O . LEU A 1 74 ? 9.276 2.249 -5.589 1.00 87.88 74 LEU A O 1
ATOM 560 N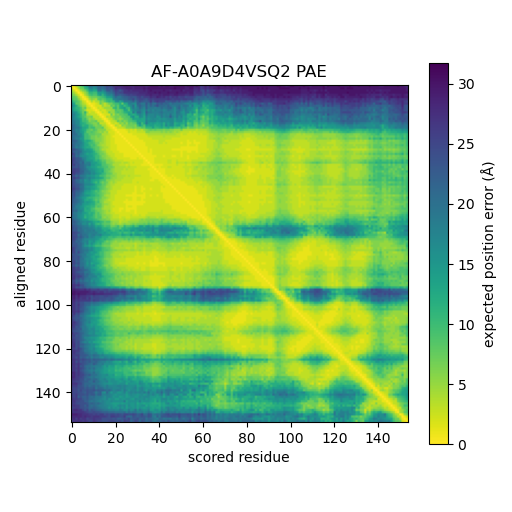 N . ASN A 1 75 ? 10.802 3.096 -7.017 1.00 91.56 75 ASN A N 1
ATOM 561 C CA . ASN A 1 75 ? 11.455 3.959 -6.038 1.00 91.56 75 ASN A CA 1
ATOM 562 C C . ASN A 1 75 ? 10.483 4.949 -5.396 1.00 91.56 75 ASN A C 1
ATOM 564 O O . ASN A 1 75 ? 9.652 5.572 -6.059 1.00 91.56 75 ASN A O 1
ATOM 568 N N . GLY A 1 76 ? 10.673 5.157 -4.096 1.00 93.44 76 GLY A N 1
ATOM 569 C CA . GLY A 1 76 ? 9.907 6.108 -3.304 1.00 93.44 76 GLY A CA 1
ATOM 570 C C . GLY A 1 76 ? 8.986 5.431 -2.298 1.00 93.44 76 GLY A C 1
ATOM 571 O O . GLY A 1 76 ? 9.130 4.253 -1.972 1.00 93.44 76 GLY A O 1
ATOM 572 N N . LYS A 1 77 ? 8.064 6.226 -1.752 1.00 95.31 77 LYS A N 1
ATOM 573 C CA . LYS A 1 77 ? 7.170 5.832 -0.665 1.00 95.31 77 LYS A CA 1
ATOM 574 C C . LYS A 1 77 ? 5.803 5.424 -1.211 1.00 95.31 77 LYS A C 1
ATOM 576 O O . LYS A 1 77 ? 5.088 6.243 -1.784 1.00 95.31 77 LYS A O 1
ATOM 581 N N . TRP A 1 78 ? 5.421 4.181 -0.958 1.00 95.44 78 TRP A N 1
ATOM 582 C CA . TRP A 1 78 ? 4.116 3.611 -1.271 1.00 95.44 78 TRP A CA 1
ATOM 583 C C . TRP A 1 78 ? 3.254 3.573 -0.021 1.00 95.44 78 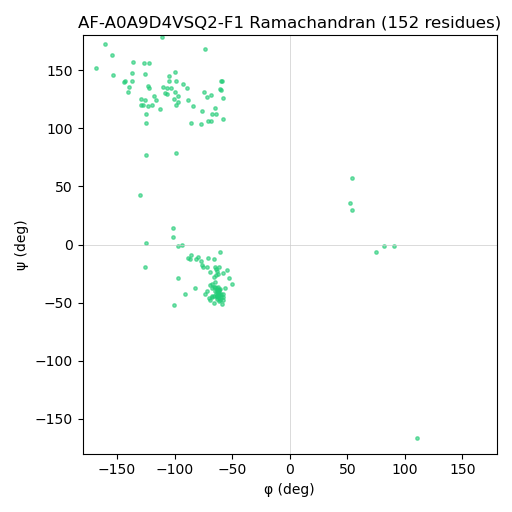TRP A C 1
ATOM 585 O O . TRP A 1 78 ? 3.656 2.981 0.973 1.00 95.44 78 TRP A O 1
ATOM 595 N N . THR A 1 79 ? 2.059 4.153 -0.062 1.00 95.25 79 THR A N 1
ATOM 596 C CA . THR A 1 79 ? 1.104 4.084 1.054 1.00 95.25 79 THR A CA 1
ATOM 597 C C . THR A 1 79 ? 0.005 3.078 0.743 1.00 95.25 79 THR A C 1
ATOM 599 O O . THR A 1 79 ? -0.560 3.070 -0.351 1.00 95.25 79 THR A O 1
ATOM 602 N N . LEU A 1 80 ? -0.330 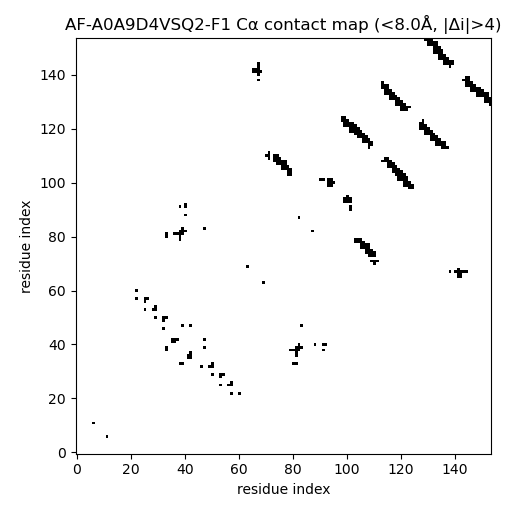2.235 1.719 1.00 95.25 80 LEU A N 1
ATOM 603 C CA . LEU A 1 80 ? -1.383 1.237 1.591 1.00 95.25 80 LEU A CA 1
ATOM 604 C C . LEU A 1 80 ? -2.763 1.906 1.496 1.00 95.25 80 LEU A C 1
ATOM 606 O O . LEU A 1 80 ? -3.315 2.363 2.499 1.00 95.25 80 LEU A O 1
ATOM 610 N N . ALA A 1 81 ? -3.342 1.911 0.296 1.00 94.25 81 ALA A N 1
ATOM 611 C CA . ALA A 1 81 ? -4.705 2.391 0.066 1.00 94.25 81 ALA A CA 1
ATOM 612 C C . ALA A 1 81 ? -5.768 1.325 0.391 1.00 94.25 81 ALA A C 1
ATOM 614 O O . ALA A 1 81 ? -6.822 1.642 0.943 1.00 94.25 81 ALA A O 1
ATOM 615 N N . TYR A 1 82 ? -5.485 0.058 0.078 1.00 95.38 82 TYR A N 1
ATOM 616 C CA . TYR A 1 82 ? -6.417 -1.059 0.216 1.00 95.38 82 TYR A CA 1
ATOM 617 C C . TYR A 1 82 ? -5.673 -2.385 0.415 1.00 95.38 82 TYR A C 1
ATOM 619 O O . TYR A 1 82 ? -4.614 -2.591 -0.175 1.00 95.38 82 TYR A O 1
ATOM 627 N N . THR A 1 83 ? -6.239 -3.303 1.206 1.00 94.56 83 THR A N 1
ATOM 628 C CA . THR A 1 83 ? -5.769 -4.690 1.288 1.00 94.56 83 THR A CA 1
ATOM 629 C C . THR A 1 83 ? -6.915 -5.693 1.450 1.00 94.56 83 THR A C 1
ATOM 631 O O . THR A 1 83 ? -7.876 -5.475 2.189 1.00 94.56 83 THR A O 1
ATOM 634 N N . SER A 1 84 ? -6.796 -6.837 0.776 1.00 91.94 84 SER A N 1
ATOM 635 C CA . SER A 1 84 ? -7.616 -8.031 1.018 1.00 91.94 84 SER A CA 1
ATOM 636 C C . SER A 1 84 ? -6.913 -9.052 1.922 1.00 91.94 84 SER A C 1
ATOM 638 O O . SER A 1 84 ? -7.496 -10.084 2.256 1.00 91.94 84 SER A O 1
ATOM 640 N N . PHE A 1 85 ? -5.675 -8.777 2.347 1.00 91.44 85 PHE A N 1
ATOM 641 C CA . PHE A 1 85 ? -4.893 -9.679 3.181 1.00 91.44 85 PHE A CA 1
ATOM 642 C C . PHE A 1 85 ? -5.359 -9.619 4.638 1.00 91.44 85 PHE A C 1
ATOM 644 O O . PHE A 1 85 ? -5.014 -8.709 5.395 1.00 91.44 85 PHE A O 1
ATOM 651 N N . ALA A 1 86 ? -6.110 -10.643 5.044 1.00 87.94 86 ALA A N 1
ATOM 652 C CA . ALA A 1 86 ? -6.692 -10.739 6.380 1.00 87.94 86 ALA A CA 1
ATOM 653 C C . ALA A 1 86 ? -5.655 -10.697 7.519 1.00 87.94 86 ALA A C 1
ATOM 655 O O . ALA A 1 86 ? -5.985 -10.273 8.624 1.00 87.94 86 ALA A O 1
ATOM 656 N N . GLY A 1 87 ? -4.395 -11.070 7.264 1.00 89.25 87 GLY A N 1
ATOM 657 C CA . GLY A 1 87 ? -3.324 -10.995 8.263 1.00 89.25 87 GLY A CA 1
ATOM 658 C C . GLY A 1 87 ? -2.985 -9.570 8.717 1.00 89.25 87 GLY A C 1
ATOM 659 O O . GLY A 1 87 ? -2.473 -9.397 9.819 1.00 89.25 87 GLY A O 1
ATOM 660 N N . LEU A 1 88 ? -3.318 -8.543 7.923 1.00 88.62 88 LEU A N 1
ATOM 661 C CA . LEU A 1 88 ? -3.186 -7.136 8.326 1.00 88.62 88 LEU A CA 1
ATOM 662 C C . LEU A 1 88 ? -4.408 -6.611 9.090 1.00 88.62 88 LEU A C 1
ATOM 664 O O . LEU A 1 88 ? -4.332 -5.540 9.687 1.00 88.62 88 LEU A O 1
ATOM 668 N N . PHE A 1 89 ? -5.532 -7.330 9.110 1.00 89.44 89 PHE A N 1
ATOM 669 C CA . PHE A 1 89 ? -6.749 -6.831 9.752 1.00 89.44 89 PHE A CA 1
ATOM 670 C C . PHE A 1 89 ? -6.602 -6.620 11.261 1.00 89.44 89 PHE A C 1
ATOM 672 O O . PHE A 1 89 ? -7.079 -5.589 11.717 1.00 89.44 89 PHE A O 1
ATOM 679 N N . PRO A 1 90 ? -5.912 -7.474 12.045 1.00 88.81 90 PRO A N 1
ATOM 680 C CA . PRO A 1 90 ? -5.653 -7.180 13.457 1.00 88.81 90 PRO A CA 1
ATOM 681 C C . PRO A 1 90 ? -4.929 -5.846 13.674 1.00 88.81 90 PRO A C 1
ATOM 683 O O . PRO A 1 90 ? -5.250 -5.119 14.610 1.00 88.81 90 PRO A O 1
ATOM 686 N N . LEU A 1 91 ? -3.996 -5.496 12.782 1.00 87.25 91 LEU A N 1
ATOM 687 C CA . LEU A 1 91 ? -3.303 -4.211 12.814 1.00 87.25 91 LEU A CA 1
ATOM 688 C C . LEU A 1 91 ? -4.257 -3.062 12.464 1.00 87.25 91 LEU A C 1
ATOM 690 O O . LEU A 1 91 ? -4.319 -2.082 13.192 1.00 87.25 91 LEU A O 1
ATOM 694 N N . LEU A 1 92 ? -5.047 -3.192 11.394 1.00 87.06 92 LEU A N 1
ATOM 695 C CA . LEU A 1 92 ? -6.020 -2.167 10.985 1.00 87.06 92 LEU A CA 1
ATOM 696 C C . LEU A 1 92 ? -7.147 -1.972 12.012 1.00 87.06 92 LEU A C 1
ATOM 698 O O . LEU A 1 92 ? -7.624 -0.857 12.215 1.00 87.06 92 LEU A O 1
ATOM 702 N N . LEU A 1 93 ? -7.531 -3.042 12.711 1.00 82.06 93 LEU A N 1
ATOM 703 C CA . LEU A 1 93 ? -8.468 -3.015 13.830 1.00 82.06 93 LEU A CA 1
ATOM 704 C C . LEU A 1 93 ? -7.908 -2.253 15.036 1.00 82.06 93 LEU A C 1
ATOM 706 O O . LEU A 1 93 ? -8.685 -1.922 15.926 1.00 82.06 93 LEU A O 1
ATOM 710 N N . SER A 1 94 ? -6.612 -1.921 15.099 1.00 63.44 94 SER A N 1
ATOM 711 C CA . SER A 1 94 ? -6.068 -1.185 16.245 1.00 63.44 94 SER A CA 1
ATOM 712 C C . SER A 1 94 ? -6.701 0.198 16.414 1.00 63.44 94 SER A C 1
ATOM 714 O O . SER A 1 94 ? -6.683 0.700 17.526 1.00 63.44 94 SER A O 1
ATOM 716 N N . GLY A 1 95 ? -7.338 0.766 15.378 1.00 59.06 95 GLY A N 1
ATOM 717 C CA . GLY A 1 95 ? -8.198 1.952 15.500 1.00 59.06 95 GLY A CA 1
ATOM 718 C C . GLY A 1 95 ? -9.422 1.781 16.418 1.00 59.06 95 GLY A C 1
ATOM 719 O O . GLY A 1 95 ? -10.123 2.758 16.672 1.00 59.06 95 GLY A O 1
ATOM 720 N N . LEU A 1 96 ? -9.685 0.567 16.918 1.00 55.88 96 LEU A N 1
ATOM 721 C CA . LEU A 1 96 ? -10.660 0.269 17.975 1.00 55.88 96 LEU A CA 1
ATOM 722 C C . LEU A 1 96 ? -10.074 0.360 19.393 1.00 55.88 96 LEU A C 1
ATOM 724 O O . LEU A 1 96 ? -10.841 0.341 20.357 1.00 55.88 96 LEU A O 1
ATOM 728 N N . LEU A 1 97 ? -8.748 0.451 19.553 1.00 64.31 97 LEU A N 1
ATOM 729 C CA . LEU A 1 97 ? -8.155 0.747 20.853 1.00 64.31 97 LEU A CA 1
ATOM 730 C C . LEU A 1 97 ? -8.432 2.218 21.174 1.00 64.31 97 LEU A C 1
ATOM 732 O O . LEU A 1 97 ? -8.127 3.090 20.352 1.00 64.31 97 LEU A O 1
ATOM 736 N N . PRO A 1 98 ? -9.008 2.533 22.348 1.00 62.69 98 PRO A N 1
ATOM 737 C CA . PRO A 1 98 ? -9.238 3.917 22.710 1.00 62.69 98 PRO A CA 1
ATOM 738 C C . PRO A 1 98 ? -7.882 4.626 22.693 1.00 62.69 98 PRO A C 1
ATOM 740 O O . PRO A 1 98 ? -6.942 4.170 23.339 1.00 62.69 98 PRO A O 1
ATOM 743 N N . LEU A 1 99 ? -7.805 5.723 21.935 1.00 71.38 99 LEU A N 1
ATOM 744 C CA . LEU A 1 99 ? -6.661 6.633 21.829 1.00 71.38 99 LEU A CA 1
ATOM 745 C C . LEU A 1 99 ? -5.518 6.214 20.880 1.00 71.38 99 LEU A C 1
ATOM 747 O O . LEU A 1 99 ? -4.602 7.014 20.738 1.00 71.38 99 LEU A O 1
ATOM 751 N N . LEU A 1 100 ? -5.541 5.063 20.196 1.00 75.62 100 LEU A N 1
ATOM 752 C CA . LEU A 1 100 ? -4.471 4.691 19.250 1.00 75.62 100 LEU A CA 1
ATOM 753 C C . LEU A 1 100 ? -5.045 4.285 17.892 1.00 75.62 100 LEU A C 1
ATOM 755 O O . LEU A 1 100 ? -5.795 3.324 17.799 1.00 75.62 100 LEU A O 1
ATOM 759 N N . LYS A 1 101 ? -4.677 4.987 16.820 1.00 84.25 101 LYS A N 1
ATOM 760 C CA . LYS A 1 101 ? -5.177 4.727 15.461 1.00 84.25 101 LYS A CA 1
ATOM 761 C C . LYS A 1 101 ? -4.019 4.451 14.510 1.00 84.25 101 LYS A C 1
ATOM 763 O O . LYS A 1 101 ? -3.043 5.194 14.525 1.00 84.25 101 LYS A O 1
ATOM 768 N N . VAL A 1 102 ? -4.141 3.441 13.642 1.00 89.69 102 VAL A N 1
ATOM 769 C CA . VAL A 1 102 ? -3.229 3.307 12.493 1.00 89.69 102 VAL A CA 1
ATOM 770 C C . VAL A 1 102 ? -3.485 4.464 11.536 1.00 89.69 102 VAL A C 1
ATOM 772 O O . VAL A 1 102 ? -4.546 4.545 10.915 1.00 89.69 102 VAL A O 1
ATOM 775 N N . GLU A 1 103 ? -2.514 5.357 11.419 1.00 88.56 103 GLU A N 1
ATOM 776 C CA . GLU A 1 103 ? -2.601 6.520 10.544 1.00 88.56 103 GLU A CA 1
ATOM 777 C C . GLU A 1 103 ? -2.051 6.204 9.159 1.00 88.56 103 GLU A C 1
ATOM 779 O O . GLU A 1 103 ? -2.692 6.500 8.156 1.00 88.56 103 GLU A O 1
ATOM 784 N N . GLU A 1 104 ? -0.923 5.503 9.073 1.00 92.62 104 GLU A N 1
ATOM 785 C CA . GLU A 1 104 ? -0.287 5.172 7.802 1.00 92.62 104 GLU A CA 1
ATOM 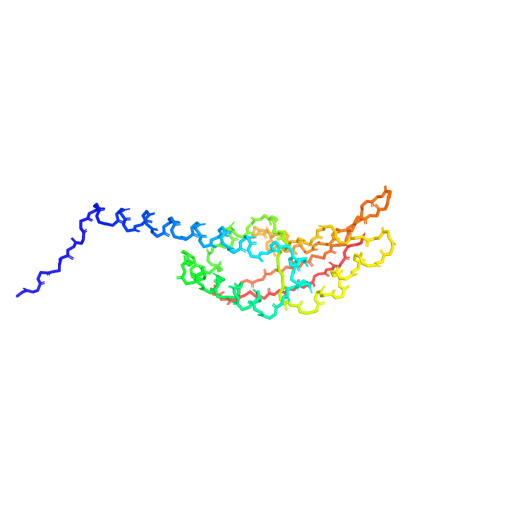786 C C . GLU A 1 104 ? 0.334 3.779 7.864 1.00 92.62 104 GLU A C 1
ATOM 788 O O . GLU A 1 104 ? 0.909 3.386 8.872 1.00 92.62 104 GLU A O 1
ATOM 793 N N . ILE A 1 105 ? 0.199 3.023 6.779 1.00 94.19 105 ILE A N 1
ATOM 794 C CA . ILE A 1 105 ? 1.043 1.860 6.511 1.00 94.19 105 ILE A CA 1
ATOM 795 C C . ILE A 1 105 ? 1.725 2.185 5.195 1.00 94.19 105 ILE A C 1
ATOM 797 O O . ILE A 1 105 ? 1.032 2.430 4.203 1.00 94.19 105 ILE A O 1
ATOM 801 N N . SER A 1 106 ? 3.049 2.236 5.191 1.00 95.19 106 SER A N 1
ATOM 802 C CA . SER A 1 106 ? 3.818 2.576 4.005 1.00 95.19 106 SER A CA 1
ATOM 803 C C . SER A 1 106 ? 5.022 1.669 3.807 1.00 95.19 106 SER A C 1
ATOM 805 O O . SER A 1 106 ? 5.522 1.035 4.734 1.00 95.19 106 SER A O 1
ATOM 807 N N . GLN A 1 107 ? 5.466 1.592 2.560 1.00 94.75 107 GLN A N 1
ATOM 808 C CA . GLN A 1 107 ? 6.665 0.895 2.144 1.00 94.75 107 GLN A CA 1
ATOM 809 C C . GLN A 1 107 ? 7.524 1.854 1.326 1.00 94.75 107 GLN A C 1
ATOM 811 O O . GLN A 1 107 ? 7.093 2.339 0.283 1.00 94.75 107 GLN A O 1
ATOM 816 N N . THR A 1 108 ? 8.740 2.118 1.781 1.00 94.38 108 THR A N 1
ATOM 817 C CA . THR A 1 108 ? 9.728 2.878 1.017 1.00 94.38 108 THR A CA 1
ATOM 818 C C . THR A 1 108 ? 10.649 1.899 0.314 1.00 94.38 108 THR A C 1
ATOM 820 O O . THR A 1 108 ? 11.262 1.057 0.969 1.00 94.38 108 THR A O 1
ATOM 823 N N . ILE A 1 109 ? 10.730 1.992 -1.009 1.00 91.69 109 ILE A N 1
ATOM 824 C CA . ILE A 1 109 ? 11.614 1.169 -1.833 1.00 91.69 109 ILE A CA 1
ATOM 825 C C . ILE A 1 109 ? 12.739 2.061 -2.351 1.00 91.69 109 ILE A C 1
ATOM 827 O O . ILE A 1 109 ? 12.485 3.132 -2.906 1.00 91.69 109 ILE A O 1
ATOM 831 N N . ASP A 1 110 ? 13.968 1.593 -2.183 1.00 91.25 110 ASP A N 1
ATOM 832 C CA . ASP A 1 110 ? 15.165 2.158 -2.786 1.00 91.25 110 ASP A CA 1
ATOM 833 C C . ASP A 1 110 ? 15.881 1.051 -3.569 1.00 91.25 110 ASP A C 1
ATOM 835 O O . ASP A 1 110 ? 16.495 0.145 -3.006 1.00 91.25 110 ASP A O 1
ATOM 839 N N . SER A 1 111 ? 15.760 1.112 -4.892 1.00 87.81 111 SER A N 1
ATOM 840 C CA . SER A 1 111 ? 16.382 0.164 -5.815 1.00 87.81 111 SER A CA 1
ATOM 841 C C . SER A 1 111 ? 17.881 0.385 -6.008 1.00 87.81 111 SER A C 1
ATOM 843 O O . SER A 1 111 ? 18.553 -0.547 -6.441 1.00 87.81 111 SER A O 1
ATOM 845 N N . GLU A 1 112 ? 18.429 1.556 -5.666 1.00 87.38 112 GLU A N 1
ATOM 846 C CA . GLU A 1 112 ? 19.875 1.802 -5.754 1.00 87.38 112 GLU A CA 1
ATOM 847 C C . GLU A 1 112 ? 20.605 1.062 -4.636 1.00 87.38 112 GLU A C 1
ATOM 849 O O . GLU A 1 112 ? 21.629 0.416 -4.861 1.00 87.38 112 GLU A O 1
ATOM 854 N N . SER A 1 113 ? 20.041 1.116 -3.428 1.00 85.38 113 SER A N 1
ATOM 855 C CA . SER A 1 113 ? 20.573 0.414 -2.260 1.00 85.38 113 SER A CA 1
ATOM 856 C C . SER A 1 113 ? 19.955 -0.973 -2.032 1.00 85.38 113 SER A C 1
ATOM 858 O O . SER A 1 113 ? 20.357 -1.672 -1.098 1.00 85.38 113 SER A O 1
ATOM 860 N N . LEU A 1 114 ? 19.010 -1.384 -2.890 1.00 85.75 114 LEU A N 1
ATOM 861 C CA . LEU A 1 114 ? 18.233 -2.629 -2.798 1.00 85.75 114 LEU A CA 1
ATOM 862 C C . LEU A 1 114 ? 17.562 -2.823 -1.428 1.00 85.75 114 LEU A C 1
ATOM 864 O O . LEU A 1 114 ? 17.437 -3.942 -0.921 1.00 85.75 114 LEU A O 1
ATOM 868 N N . ASN A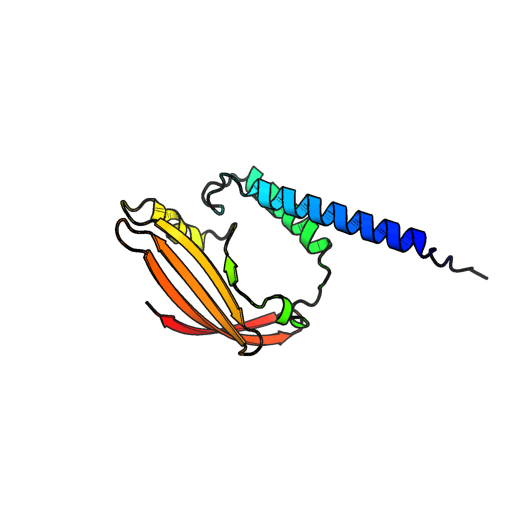 1 115 ? 17.124 -1.715 -0.831 1.00 87.62 115 ASN A N 1
ATOM 869 C CA . ASN A 1 115 ? 16.466 -1.686 0.464 1.00 87.62 115 ASN A CA 1
ATOM 870 C C . ASN A 1 115 ? 14.963 -1.465 0.317 1.00 87.62 115 ASN A C 1
ATOM 872 O O . ASN A 1 115 ? 14.477 -0.713 -0.528 1.00 87.62 115 ASN A O 1
ATOM 876 N N . VAL A 1 116 ? 14.225 -2.104 1.211 1.00 90.44 116 VAL A N 1
ATOM 877 C CA . VAL A 1 116 ? 12.797 -1.908 1.414 1.00 90.44 116 VAL A CA 1
ATOM 878 C C . VAL A 1 116 ? 12.574 -1.661 2.893 1.00 90.44 116 VAL A C 1
ATOM 880 O O . VAL A 1 116 ? 12.951 -2.475 3.734 1.00 90.44 116 VAL A O 1
ATOM 883 N N . GLN A 1 117 ? 11.925 -0.554 3.216 1.00 92.00 117 GLN A N 1
ATOM 884 C CA . GLN A 1 117 ? 11.516 -0.234 4.572 1.00 92.00 117 GLN A CA 1
ATOM 885 C C . GLN A 1 117 ? 9.998 -0.268 4.658 1.00 92.00 117 GLN A C 1
ATOM 887 O O . GLN A 1 117 ? 9.324 0.544 4.034 1.00 92.00 117 GLN A O 1
ATOM 892 N N . ASN A 1 118 ? 9.462 -1.185 5.453 1.00 92.12 118 ASN A N 1
ATOM 893 C CA . ASN A 1 118 ? 8.053 -1.18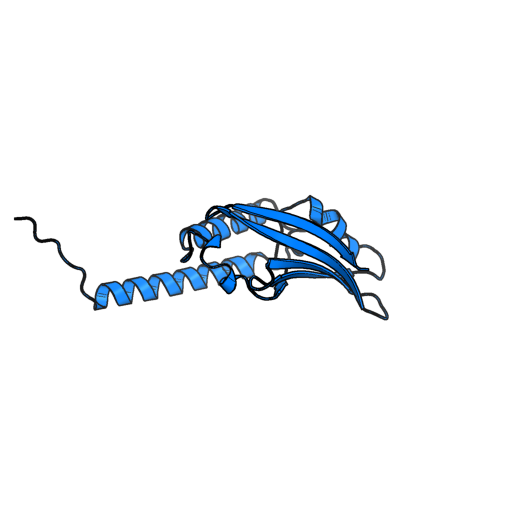0 5.826 1.00 92.12 118 ASN A CA 1
ATOM 894 C C . ASN A 1 118 ? 7.884 -0.344 7.091 1.00 92.12 118 ASN A C 1
ATOM 896 O O . ASN A 1 118 ? 8.663 -0.503 8.026 1.00 92.12 118 ASN A O 1
ATOM 900 N N . SER A 1 119 ? 6.880 0.524 7.136 1.00 92.50 119 SER A N 1
ATOM 901 C CA . SER A 1 119 ? 6.601 1.389 8.278 1.00 92.50 119 SER A CA 1
ATOM 902 C C . SER A 1 119 ? 5.110 1.436 8.579 1.00 92.50 119 SER A C 1
ATOM 904 O O . SER A 1 119 ? 4.269 1.477 7.678 1.00 92.50 119 SER A O 1
ATOM 906 N N . VAL A 1 120 ? 4.779 1.434 9.866 1.00 92.25 120 VAL A N 1
ATOM 907 C CA . VAL A 1 120 ? 3.423 1.635 10.367 1.00 92.25 120 VAL A CA 1
ATOM 908 C C . VAL A 1 120 ? 3.440 2.807 11.326 1.00 92.25 120 VAL A C 1
ATOM 910 O O . VAL A 1 120 ? 4.112 2.767 12.355 1.00 92.25 120 VAL A O 1
ATOM 913 N N . GLN A 1 121 ? 2.678 3.839 10.994 1.00 91.69 121 GLN A N 1
ATOM 914 C CA . GLN A 1 121 ? 2.519 5.039 11.792 1.00 91.69 121 GLN A CA 1
ATOM 915 C C . GLN A 1 121 ? 1.216 4.974 12.589 1.00 91.69 121 GLN A C 1
ATOM 917 O O . GLN A 1 121 ? 0.144 4.719 12.036 1.00 91.69 121 GLN A O 1
ATOM 922 N N . PHE A 1 122 ? 1.309 5.253 13.884 1.00 89.31 122 PHE A N 1
ATOM 923 C CA . PHE A 1 122 ? 0.195 5.282 14.818 1.00 89.31 122 PHE A CA 1
ATOM 924 C C . PHE A 1 122 ? -0.000 6.689 15.373 1.00 89.31 122 PHE A C 1
ATOM 926 O O . PHE A 1 122 ? 0.914 7.264 15.968 1.00 89.31 122 PHE A O 1
ATOM 933 N N . ALA A 1 123 ? -1.208 7.224 15.225 1.00 88.06 123 ALA A N 1
ATOM 934 C CA . ALA A 1 123 ? -1.618 8.474 15.843 1.00 88.06 123 ALA A CA 1
ATOM 935 C C . ALA A 1 123 ? -2.187 8.207 17.244 1.00 88.06 123 ALA A C 1
ATOM 937 O O . ALA A 1 123 ? -3.127 7.421 17.401 1.00 88.06 123 ALA A O 1
ATOM 938 N N . GLY A 1 124 ? -1.612 8.872 18.247 1.00 83.50 124 GLY A N 1
ATOM 939 C CA . GLY A 1 124 ? -2.117 8.942 19.616 1.00 83.50 124 GLY A CA 1
ATOM 940 C C . GLY A 1 124 ? -2.632 10.345 19.972 1.00 83.50 124 GLY A C 1
ATOM 941 O O . GLY A 1 124 ? -2.524 11.265 19.163 1.00 83.50 124 GLY A O 1
ATOM 942 N N . PRO A 1 125 ? -3.152 10.574 21.192 1.00 80.56 125 PRO A N 1
ATOM 943 C CA . PRO A 1 125 ? -3.794 11.844 21.556 1.00 80.56 125 PRO A CA 1
ATOM 944 C C . PRO A 1 125 ? -2.823 13.020 21.667 1.00 80.56 125 PRO A C 1
ATOM 946 O O . PRO A 1 125 ? -3.242 14.168 21.589 1.00 80.56 125 PRO A O 1
ATOM 949 N N . LEU A 1 126 ? -1.540 12.732 21.905 1.00 82.31 126 LEU A N 1
ATOM 950 C CA . LEU A 1 126 ? -0.504 13.734 22.176 1.00 82.31 126 LEU A CA 1
ATOM 951 C C . LEU A 1 126 ? 0.706 13.618 21.244 1.00 82.31 126 LEU A C 1
ATOM 953 O O . LEU A 1 126 ? 1.487 14.557 21.143 1.00 82.31 126 LEU A O 1
ATOM 957 N N . THR A 1 127 ? 0.897 12.470 20.595 1.00 83.50 127 THR A N 1
ATOM 958 C CA . THR A 1 127 ? 2.058 12.217 19.743 1.00 83.50 127 THR A CA 1
ATOM 959 C C . THR A 1 127 ? 1.736 11.173 18.685 1.00 83.50 127 THR A C 1
ATOM 961 O O . THR A 1 127 ? 0.771 10.415 18.805 1.00 83.50 127 THR A O 1
ATOM 964 N N . THR A 1 128 ? 2.573 11.129 17.659 1.00 86.06 128 THR A N 1
ATOM 965 C CA . THR A 1 128 ? 2.564 10.092 16.635 1.00 86.06 128 THR A CA 1
ATOM 966 C C . THR A 1 128 ? 3.810 9.237 16.812 1.00 86.06 128 THR A C 1
ATOM 968 O O . THR A 1 128 ? 4.897 9.763 17.034 1.00 86.06 128 THR A O 1
ATOM 971 N N . THR A 1 129 ? 3.653 7.922 16.732 1.00 86.06 129 THR A N 1
ATOM 972 C CA . THR A 1 129 ? 4.757 6.956 16.828 1.00 86.06 129 THR A CA 1
ATOM 973 C C . THR A 1 129 ? 4.793 6.112 15.564 1.00 86.06 129 THR A C 1
ATOM 975 O O . THR A 1 129 ? 3.781 5.999 14.874 1.00 86.06 129 THR A O 1
ATOM 978 N N . SER A 1 130 ? 5.942 5.542 15.221 1.00 87.44 130 SER A N 1
ATOM 979 C CA . SER A 1 130 ? 6.071 4.695 14.037 1.00 87.44 130 SER A CA 1
ATOM 980 C C . SER A 1 130 ? 6.948 3.497 14.333 1.00 87.44 130 SER A C 1
ATOM 982 O O . SER A 1 130 ? 8.022 3.674 14.889 1.00 87.44 130 SER A O 1
ATOM 984 N N . ILE A 1 131 ? 6.528 2.317 13.894 1.00 87.38 131 ILE A N 1
ATOM 985 C CA . ILE A 1 131 ? 7.343 1.102 13.933 1.00 87.38 131 ILE A CA 1
ATOM 986 C C . ILE A 1 131 ? 7.771 0.806 12.504 1.00 87.38 131 ILE A C 1
ATOM 988 O O . ILE A 1 131 ? 6.926 0.784 11.608 1.00 87.38 131 ILE A O 1
ATOM 992 N N . SER A 1 132 ? 9.062 0.580 12.282 1.00 88.75 132 SER A N 1
ATOM 993 C CA . SER A 1 132 ? 9.604 0.313 10.950 1.00 88.75 132 SER A CA 1
ATOM 994 C C . SER A 1 132 ? 10.413 -0.980 10.913 1.00 88.75 132 SER A C 1
ATOM 996 O O . SER A 1 132 ? 10.896 -1.475 11.923 1.00 88.75 132 SER A O 1
ATOM 998 N N . THR A 1 133 ? 10.549 -1.586 9.744 1.00 88.31 133 THR A N 1
ATOM 999 C CA . THR A 1 133 ? 11.356 -2.790 9.525 1.00 88.31 133 THR A CA 1
ATOM 1000 C C . THR A 1 133 ? 12.075 -2.652 8.202 1.00 88.31 133 THR A C 1
ATOM 1002 O O . THR A 1 133 ? 11.448 -2.329 7.192 1.00 88.31 133 THR A O 1
ATOM 1005 N N . ASN A 1 134 ? 13.378 -2.914 8.209 1.00 84.81 134 ASN A N 1
ATOM 1006 C CA . ASN A 1 134 ? 14.201 -2.873 7.009 1.00 84.81 134 ASN A CA 1
ATOM 1007 C C . ASN A 1 134 ? 14.407 -4.289 6.466 1.00 84.81 134 ASN A C 1
ATOM 1009 O O . ASN A 1 134 ? 14.603 -5.254 7.213 1.00 84.81 134 ASN A O 1
ATOM 1013 N N . ALA A 1 135 ? 14.369 -4.407 5.149 1.00 83.12 135 ALA A N 1
ATOM 1014 C CA . ALA A 1 135 ? 14.661 -5.618 4.413 1.00 83.12 135 ALA A CA 1
ATOM 1015 C C . ALA A 1 135 ? 15.528 -5.278 3.204 1.00 83.12 135 ALA A C 1
ATOM 1017 O O . ALA A 1 135 ? 15.370 -4.220 2.598 1.00 83.12 135 ALA A O 1
ATOM 1018 N N . LYS A 1 136 ? 16.401 -6.204 2.822 1.00 81.81 136 LYS A N 1
ATOM 1019 C CA . LYS A 1 136 ? 17.084 -6.170 1.531 1.00 81.81 136 LYS A CA 1
ATOM 1020 C C . LYS A 1 136 ? 16.399 -7.104 0.556 1.00 81.81 136 LYS A C 1
ATOM 1022 O O . LYS A 1 136 ? 15.864 -8.139 0.963 1.00 81.81 136 LYS A O 1
ATOM 1027 N N . PHE A 1 137 ? 16.422 -6.760 -0.725 1.00 79.50 137 PHE A N 1
ATOM 1028 C CA . PHE A 1 137 ? 15.908 -7.637 -1.768 1.00 79.50 137 PHE A CA 1
ATOM 1029 C C . PHE A 1 137 ? 16.936 -7.901 -2.863 1.00 79.50 137 PHE A C 1
ATOM 1031 O O . PHE A 1 137 ? 17.750 -7.054 -3.205 1.00 79.50 137 PHE A O 1
ATOM 1038 N N . GLU A 1 138 ? 16.885 -9.102 -3.426 1.00 77.56 138 GLU A N 1
ATOM 1039 C CA . GLU A 1 138 ? 17.736 -9.535 -4.529 1.00 77.56 138 GLU A CA 1
ATOM 1040 C C . GLU A 1 138 ? 16.859 -9.970 -5.704 1.00 77.56 138 GLU A C 1
ATOM 1042 O O . GLU A 1 138 ? 15.886 -10.713 -5.534 1.00 77.56 138 GLU A O 1
ATOM 1047 N N . VAL A 1 139 ? 17.199 -9.530 -6.916 1.00 73.75 139 VAL A N 1
ATOM 1048 C CA . VAL A 1 139 ? 16.493 -9.948 -8.132 1.00 73.75 139 VAL A CA 1
ATOM 1049 C C . VAL A 1 139 ? 16.927 -11.361 -8.495 1.00 73.75 139 VAL A C 1
ATOM 1051 O O . VAL A 1 139 ? 18.083 -11.592 -8.838 1.00 73.75 139 VAL A O 1
ATOM 1054 N N . ARG A 1 140 ? 15.999 -12.321 -8.437 1.00 73.50 140 ARG A N 1
ATOM 1055 C CA . ARG A 1 140 ? 16.270 -13.713 -8.831 1.00 73.50 140 ARG A CA 1
ATOM 1056 C C . ARG A 1 140 ? 15.841 -14.031 -10.256 1.00 73.50 140 ARG A C 1
ATOM 1058 O O . ARG A 1 140 ? 16.410 -14.922 -10.875 1.00 73.50 140 ARG A O 1
ATOM 1065 N N . SER A 1 141 ? 14.827 -13.343 -10.770 1.00 68.69 141 SER A N 1
ATOM 1066 C CA . SER A 1 141 ? 14.369 -13.464 -12.160 1.00 68.69 141 SER A CA 1
ATOM 1067 C C . SER A 1 141 ? 13.547 -12.227 -12.551 1.00 68.69 141 SER A C 1
ATOM 1069 O O . SER A 1 141 ? 13.205 -11.460 -11.649 1.00 68.69 141 SER A O 1
ATOM 1071 N N . PRO A 1 142 ? 13.143 -12.053 -13.825 1.00 60.91 142 PRO A N 1
ATOM 1072 C CA . PRO A 1 142 ? 12.343 -10.902 -14.266 1.00 60.91 142 PRO A CA 1
ATOM 1073 C C . PRO A 1 142 ? 11.035 -10.672 -13.484 1.00 60.91 142 PRO A C 1
ATOM 1075 O O . PRO A 1 142 ? 10.552 -9.545 -13.434 1.00 60.91 142 PRO A O 1
ATOM 1078 N N . ASN A 1 143 ? 10.504 -11.714 -12.822 1.00 61.75 143 ASN A N 1
ATOM 1079 C CA . ASN A 1 143 ? 9.260 -11.653 -12.037 1.00 61.75 143 ASN A CA 1
ATOM 1080 C C . ASN A 1 143 ? 9.404 -12.117 -10.573 1.00 61.75 143 ASN A C 1
ATOM 1082 O O . ASN A 1 143 ? 8.420 -12.142 -9.839 1.00 61.75 143 ASN A O 1
ATOM 1086 N N . HIS A 1 144 ? 10.605 -12.503 -10.122 1.00 67.12 144 HIS A N 1
ATOM 1087 C CA . HIS A 1 144 ? 10.822 -12.958 -8.744 1.00 67.12 144 HIS A CA 1
ATOM 1088 C C . HIS A 1 144 ? 11.929 -12.175 -8.044 1.00 67.12 144 HIS A C 1
ATOM 1090 O O . HIS A 1 144 ? 13.079 -12.168 -8.491 1.00 67.12 144 HIS A O 1
ATOM 1096 N N . LEU A 1 145 ? 11.575 -11.595 -6.898 1.00 76.31 145 LEU A N 1
ATOM 1097 C CA . LEU A 1 145 ? 12.493 -11.009 -5.929 1.00 76.31 145 LEU A CA 1
ATOM 1098 C C . LEU A 1 145 ? 12.619 -11.949 -4.727 1.00 76.31 145 LEU A C 1
ATOM 1100 O O . LEU A 1 145 ? 11.634 -12.542 -4.285 1.00 76.31 145 LEU A O 1
ATOM 1104 N N . GLN A 1 146 ? 13.823 -12.079 -4.184 1.00 76.75 146 GLN A N 1
ATOM 1105 C CA . GLN A 1 146 ? 14.035 -12.671 -2.871 1.00 76.75 146 GLN A CA 1
ATOM 1106 C C . GLN A 1 146 ? 14.151 -11.550 -1.845 1.00 76.75 146 GLN A C 1
ATOM 1108 O O . GLN A 1 146 ? 14.974 -10.662 -2.013 1.00 76.75 146 GLN A O 1
ATOM 1113 N N . ILE A 1 147 ? 13.366 -11.616 -0.773 1.00 78.50 147 ILE A N 1
ATOM 1114 C CA . ILE A 1 147 ? 13.390 -10.630 0.310 1.00 78.50 147 ILE A CA 1
ATOM 1115 C C . ILE A 1 147 ? 14.064 -11.253 1.533 1.00 78.50 147 ILE A C 1
ATOM 1117 O O . ILE A 1 147 ? 13.754 -12.386 1.913 1.00 78.50 147 ILE A O 1
ATOM 1121 N N . LYS A 1 148 ? 14.973 -10.507 2.160 1.00 77.44 148 LYS A N 1
ATOM 1122 C CA . LYS A 1 148 ? 15.639 -10.868 3.410 1.00 77.44 148 LYS A CA 1
ATOM 1123 C C . LYS A 1 148 ? 15.435 -9.747 4.427 1.00 77.44 148 LYS A C 1
ATOM 1125 O O . LYS A 1 148 ? 15.937 -8.642 4.250 1.00 77.44 148 LYS A O 1
ATOM 1130 N N . PHE A 1 149 ? 14.677 -10.033 5.480 1.00 73.94 149 PHE A N 1
ATOM 1131 C CA . PHE A 1 149 ? 14.438 -9.089 6.571 1.00 73.94 149 PHE A CA 1
ATOM 1132 C C . PHE A 1 149 ? 15.688 -8.978 7.442 1.00 73.94 149 PHE A C 1
ATOM 1134 O O . PHE A 1 149 ? 16.266 -10.003 7.808 1.00 73.94 149 PHE A O 1
ATOM 1141 N N . GLU A 1 150 ? 16.113 -7.749 7.735 1.00 71.25 150 GLU A N 1
ATOM 1142 C CA . GLU A 1 150 ? 17.345 -7.499 8.486 1.00 71.25 150 GLU A CA 1
ATOM 1143 C C . GLU A 1 150 ? 17.052 -7.186 9.953 1.00 71.25 150 GLU A C 1
ATOM 1145 O O . GLU A 1 150 ? 17.596 -7.860 10.822 1.00 71.25 150 GLU A O 1
ATOM 1150 N N . GLU A 1 151 ? 16.169 -6.225 10.249 1.00 64.94 151 GLU A N 1
ATOM 1151 C CA . GLU A 1 151 ? 15.862 -5.843 11.635 1.00 64.94 151 GLU A CA 1
ATOM 1152 C C . GLU A 1 151 ? 14.620 -4.938 11.739 1.00 64.94 151 GLU A C 1
ATOM 1154 O O . GLU A 1 151 ? 14.297 -4.190 10.807 1.00 64.94 151 GLU A O 1
ATOM 1159 N N . GLY A 1 152 ? 13.928 -4.995 12.882 1.00 56.69 152 GLY A N 1
ATOM 1160 C CA . GLY A 1 152 ? 12.856 -4.065 13.251 1.00 56.69 152 GLY A CA 1
ATOM 1161 C C . GLY A 1 152 ? 13.396 -2.896 14.080 1.00 56.69 152 GLY A C 1
ATOM 1162 O O . GLY A 1 152 ? 14.212 -3.100 14.972 1.00 56.69 152 GLY A O 1
ATOM 1163 N N . VAL A 1 153 ? 12.928 -1.682 13.800 1.00 64.19 153 VAL A N 1
ATOM 1164 C CA . VAL A 1 153 ? 13.251 -0.444 14.523 1.00 64.19 153 VAL A CA 1
ATOM 1165 C C . VAL A 1 153 ? 11.955 0.104 15.130 1.00 64.19 153 VAL A C 1
ATOM 1167 O O . VAL A 1 153 ? 10.952 0.231 14.423 1.00 64.19 153 VAL A O 1
ATOM 1170 N N . ILE A 1 154 ? 11.967 0.392 16.435 1.00 49.34 154 ILE A N 1
ATOM 1171 C CA . ILE A 1 154 ? 10.828 0.927 17.208 1.00 49.34 154 ILE A CA 1
ATOM 1172 C C . ILE A 1 154 ? 11.086 2.394 17.538 1.00 49.34 154 ILE A C 1
ATOM 1174 O O . ILE A 1 154 ? 12.227 2.694 17.955 1.00 49.34 154 ILE A O 1
#

InterPro domains:
  IPR006843 Plastid lipid-associated protein/fibrillin conserved domain [PF04755] (24-154)
  IPR039633 Plastid-lipid-associated protein [PTHR31906] (20-150)

Sequence (154 aa):
GTEKEVPSLAVVVAEVKLTDYETEKLKKALVGSFYGTDRGLKATSETRAEIVELITQLEAKNPTPASNDALTLLNGKWTLAYTSFAGLFPLLLSGLLPLLKVEEISQTIDSESLNVQNSVQFAGPLTTTSISTNAKFEVRSPNHLQIKFEEGVI